Protein AF-A0A9K3GPN3-F1 (afdb_monomer)

Structure (mmCIF, N/CA/C/O backbone):
data_AF-A0A9K3GPN3-F1
#
_entry.id   AF-A0A9K3GPN3-F1
#
loop_
_atom_site.group_PDB
_atom_site.id
_atom_site.type_symbol
_atom_site.label_atom_id
_atom_site.label_alt_id
_atom_site.label_comp_id
_atom_site.label_asym_id
_atom_site.label_entity_id
_atom_site.label_seq_id
_atom_site.pdbx_PDB_ins_code
_atom_site.Cartn_x
_atom_site.Cartn_y
_atom_site.Cartn_z
_atom_site.occupancy
_atom_site.B_iso_or_equiv
_atom_site.auth_seq_id
_atom_site.auth_comp_id
_atom_site.auth_asym_id
_atom_site.auth_atom_id
_atom_site.pdbx_PDB_model_num
ATOM 1 N N . MET A 1 1 ? 24.816 -19.154 -16.489 1.00 40.41 1 MET A N 1
ATOM 2 C CA . MET A 1 1 ? 24.571 -18.221 -15.371 1.00 40.41 1 MET A CA 1
ATOM 3 C C . MET A 1 1 ? 23.374 -17.375 -15.769 1.00 40.41 1 MET A C 1
ATOM 5 O O . MET A 1 1 ? 23.529 -16.507 -16.613 1.00 40.41 1 MET A O 1
ATOM 9 N N . GLY A 1 2 ? 22.169 -17.741 -15.321 1.00 40.53 2 GLY A N 1
ATOM 10 C CA . GLY A 1 2 ? 20.955 -16.983 -15.646 1.00 40.53 2 GLY A CA 1
ATOM 11 C C . GLY A 1 2 ? 20.888 -15.704 -14.807 1.00 40.53 2 GLY A C 1
ATOM 12 O O . GLY A 1 2 ? 21.413 -15.718 -13.691 1.00 40.53 2 GLY A O 1
ATOM 13 N N . PRO A 1 3 ? 20.300 -14.608 -15.313 1.00 46.28 3 PRO A N 1
ATOM 14 C CA . PRO A 1 3 ? 20.127 -13.402 -14.520 1.00 46.28 3 PRO A CA 1
ATOM 15 C C . PRO A 1 3 ? 19.250 -13.737 -13.313 1.00 46.28 3 PRO A C 1
ATOM 17 O O . PRO A 1 3 ? 18.128 -14.224 -13.457 1.00 46.28 3 PRO A O 1
ATOM 20 N N . THR A 1 4 ? 19.775 -13.516 -12.112 1.00 55.91 4 THR A N 1
ATOM 21 C CA . THR A 1 4 ? 18.985 -13.528 -10.885 1.00 55.91 4 THR A CA 1
ATOM 22 C C . THR A 1 4 ? 17.992 -12.378 -11.015 1.00 55.91 4 THR A C 1
ATOM 24 O O . THR A 1 4 ? 18.379 -11.224 -10.850 1.00 55.91 4 THR A O 1
ATOM 27 N N . ALA A 1 5 ? 16.743 -12.663 -11.390 1.00 50.69 5 ALA A N 1
ATOM 28 C CA . ALA A 1 5 ? 15.688 -11.659 -11.397 1.00 50.69 5 ALA A CA 1
ATOM 29 C C . ALA A 1 5 ? 15.557 -11.130 -9.963 1.00 50.69 5 ALA A C 1
ATOM 31 O O . ALA A 1 5 ? 15.098 -11.834 -9.064 1.00 50.69 5 ALA A O 1
ATOM 32 N N . ARG A 1 6 ? 16.079 -9.927 -9.721 1.00 56.66 6 ARG A N 1
ATOM 33 C CA . ARG A 1 6 ? 15.937 -9.245 -8.439 1.00 56.66 6 ARG A CA 1
ATOM 34 C C . ARG A 1 6 ? 14.517 -8.704 -8.412 1.00 56.66 6 ARG A C 1
ATOM 36 O O . ARG A 1 6 ? 14.209 -7.774 -9.140 1.00 56.66 6 ARG A O 1
ATOM 43 N N . THR A 1 7 ? 13.640 -9.316 -7.626 1.00 57.75 7 THR A N 1
ATOM 44 C CA . THR A 1 7 ? 12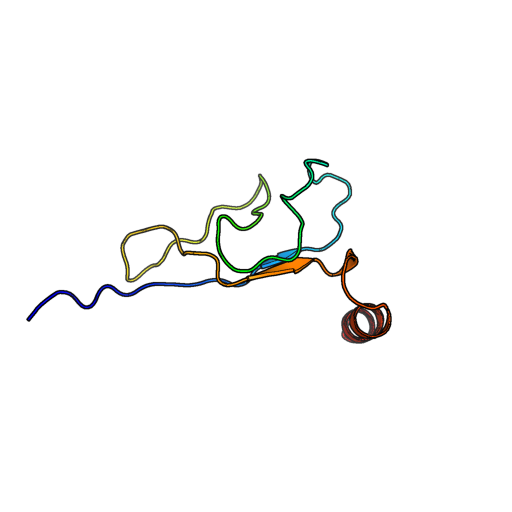.306 -8.761 -7.390 1.00 57.75 7 THR A CA 1
ATOM 45 C C . THR A 1 7 ? 12.387 -7.805 -6.212 1.00 57.75 7 THR A C 1
ATOM 47 O O . THR A 1 7 ? 12.822 -8.193 -5.127 1.00 57.75 7 THR A O 1
ATOM 50 N N . ALA A 1 8 ? 11.998 -6.554 -6.435 1.00 59.06 8 ALA A N 1
ATOM 51 C CA . ALA A 1 8 ? 11.963 -5.524 -5.412 1.00 59.06 8 ALA A CA 1
ATOM 52 C C . ALA A 1 8 ? 10.528 -5.249 -4.972 1.00 59.06 8 ALA A C 1
ATOM 54 O O . ALA A 1 8 ? 9.592 -5.243 -5.775 1.00 59.06 8 ALA A O 1
ATOM 55 N N . TYR A 1 9 ? 10.392 -5.023 -3.673 1.00 69.25 9 TYR A N 1
ATOM 56 C CA . TYR A 1 9 ? 9.134 -5.037 -2.957 1.00 69.25 9 TYR A CA 1
ATOM 57 C C . TYR A 1 9 ? 9.019 -3.824 -2.041 1.00 69.25 9 TYR A C 1
ATOM 59 O O . TYR A 1 9 ? 9.999 -3.489 -1.375 1.00 69.25 9 TYR A O 1
ATOM 67 N N . HIS A 1 10 ? 7.846 -3.195 -1.977 1.00 72.44 10 HIS A N 1
ATOM 68 C CA . HIS A 1 10 ? 7.596 -2.101 -1.035 1.00 72.44 10 HIS A CA 1
ATOM 69 C C . HIS A 1 10 ? 6.342 -2.341 -0.182 1.00 72.44 10 HIS A C 1
ATOM 71 O O . HIS A 1 10 ? 5.455 -3.123 -0.545 1.00 72.44 10 HIS A O 1
ATOM 77 N N . LEU A 1 11 ? 6.315 -1.686 0.980 1.00 73.69 11 LEU A N 1
ATOM 78 C CA . LEU A 1 11 ? 5.181 -1.626 1.898 1.00 73.69 11 LEU A CA 1
ATOM 79 C C . LEU A 1 11 ? 4.650 -0.195 1.898 1.00 73.69 11 LEU A C 1
ATOM 81 O O . LEU A 1 11 ? 5.441 0.743 1.990 1.00 73.69 11 LEU A O 1
ATOM 85 N N . THR A 1 12 ? 3.331 -0.043 1.825 1.00 69.06 12 THR A N 1
ATOM 86 C CA . THR A 1 12 ? 2.677 1.268 1.915 1.00 69.06 12 THR A CA 1
ATOM 87 C C . THR A 1 12 ? 1.782 1.306 3.147 1.00 69.06 12 THR A C 1
ATOM 89 O O . THR A 1 12 ? 0.923 0.440 3.324 1.00 69.06 12 THR A O 1
ATOM 92 N N . MET A 1 13 ? 1.962 2.320 3.988 1.00 73.25 13 MET A N 1
ATOM 93 C CA . MET A 1 13 ? 1.001 2.668 5.032 1.00 73.25 13 MET A CA 1
ATOM 94 C C . MET A 1 13 ? 0.195 3.860 4.542 1.00 73.25 13 MET A C 1
ATOM 96 O O . MET A 1 13 ? 0.773 4.859 4.123 1.00 73.25 13 MET A O 1
ATOM 100 N N . THR A 1 14 ? -1.127 3.729 4.547 1.00 71.62 14 THR A N 1
ATOM 101 C CA . THR A 1 14 ? -2.032 4.801 4.132 1.00 71.62 14 THR A CA 1
ATOM 102 C C . THR A 1 14 ? -2.803 5.304 5.336 1.00 71.62 14 THR A C 1
ATOM 104 O O . THR A 1 14 ? -3.479 4.525 6.018 1.00 71.62 14 THR A O 1
ATOM 107 N N . GLU A 1 15 ? -2.721 6.605 5.567 1.00 67.62 15 GLU A N 1
ATOM 108 C CA . GLU A 1 15 ? -3.603 7.310 6.485 1.00 67.62 15 GLU A CA 1
ATOM 109 C C . GLU A 1 15 ? -4.931 7.642 5.789 1.00 67.62 15 GLU A C 1
ATOM 111 O O . GLU A 1 15 ? -4.993 7.675 4.554 1.00 67.62 15 GLU A O 1
ATOM 116 N N . PRO A 1 16 ? -6.018 7.846 6.551 1.00 58.78 16 PRO A N 1
ATOM 117 C CA . PRO A 1 16 ? -7.265 8.353 5.998 1.00 58.78 16 PRO A CA 1
ATOM 118 C C . PRO A 1 16 ? -7.072 9.803 5.530 1.00 58.78 16 PRO A C 1
ATOM 120 O O . PRO A 1 16 ? -7.299 10.749 6.277 1.00 58.78 16 PRO A O 1
ATOM 123 N N . ASP A 1 17 ? -6.638 9.967 4.286 1.00 59.91 17 ASP A N 1
ATOM 124 C CA . ASP A 1 17 ? -6.573 11.259 3.612 1.00 59.91 17 ASP A CA 1
ATOM 125 C C . ASP A 1 17 ? -7.977 11.640 3.105 1.00 59.91 17 ASP A C 1
ATOM 127 O O . ASP A 1 17 ? -8.653 10.839 2.449 1.00 59.91 17 ASP A O 1
ATOM 131 N N . ALA A 1 18 ? -8.443 12.843 3.451 1.00 57.84 18 ALA A N 1
ATOM 132 C CA . ALA A 1 18 ? -9.776 13.334 3.097 1.00 57.84 18 ALA A CA 1
ATOM 133 C C . ALA A 1 18 ? -9.938 13.605 1.590 1.00 57.84 18 ALA A C 1
ATOM 135 O O . ALA A 1 18 ? -11.070 13.634 1.103 1.00 57.84 18 ALA A O 1
ATOM 136 N N . ASP A 1 19 ? -8.831 13.771 0.861 1.00 58.28 19 ASP A N 1
ATOM 137 C CA . ASP A 1 19 ? -8.797 14.051 -0.576 1.00 58.28 19 ASP A CA 1
ATOM 138 C C . ASP A 1 19 ? -8.563 12.789 -1.425 1.00 58.28 19 ASP A C 1
ATOM 140 O O . ASP A 1 19 ? -8.590 12.841 -2.661 1.00 58.28 19 ASP A O 1
ATOM 144 N N . ALA A 1 20 ? -8.365 11.625 -0.798 1.00 59.12 20 ALA A N 1
ATOM 145 C CA . ALA A 1 20 ? -8.190 10.384 -1.534 1.00 59.12 20 ALA A CA 1
ATOM 146 C C . ALA A 1 20 ? -9.506 9.956 -2.216 1.00 59.12 20 ALA A C 1
ATOM 148 O O . ALA A 1 20 ? -10.569 9.941 -1.586 1.00 59.12 20 ALA A O 1
ATOM 149 N N . PRO A 1 21 ? -9.471 9.559 -3.504 1.00 56.91 21 PRO A N 1
ATOM 150 C CA . PRO A 1 21 ? -10.676 9.171 -4.220 1.00 56.91 21 PRO A CA 1
ATOM 151 C C . PRO A 1 21 ? -11.360 8.001 -3.500 1.00 56.91 21 PRO A C 1
ATOM 153 O O . PRO A 1 21 ? -10.767 6.933 -3.331 1.00 56.91 21 PRO A O 1
ATOM 156 N N . HIS A 1 22 ? -12.632 8.190 -3.124 1.00 52.09 22 HIS A N 1
ATOM 157 C CA . HIS A 1 22 ? -13.508 7.206 -2.462 1.00 52.09 22 HIS A CA 1
ATOM 158 C C . HIS A 1 22 ? -13.867 5.991 -3.343 1.00 52.09 22 HIS A C 1
ATOM 160 O O . HIS A 1 22 ? -14.956 5.424 -3.266 1.00 52.09 22 HIS A O 1
ATOM 166 N N . THR A 1 23 ? -12.972 5.583 -4.227 1.00 55.91 23 THR A N 1
ATOM 167 C CA . THR A 1 23 ? -13.055 4.322 -4.949 1.00 55.91 23 THR A CA 1
ATOM 168 C C . THR A 1 23 ? -12.792 3.185 -3.967 1.00 55.91 23 THR A C 1
ATOM 170 O O . THR A 1 23 ? -11.662 2.980 -3.515 1.00 55.91 23 THR A O 1
ATOM 173 N N . CYS A 1 24 ? -13.857 2.452 -3.627 1.00 55.91 24 CYS A N 1
ATOM 174 C CA . CYS A 1 24 ? -13.792 1.226 -2.834 1.00 55.91 24 CYS A CA 1
ATOM 175 C C . CYS A 1 24 ? -12.661 0.320 -3.353 1.00 55.91 24 CYS A C 1
ATOM 177 O O . CYS A 1 24 ? -12.590 0.045 -4.550 1.00 55.91 24 CYS A O 1
ATOM 1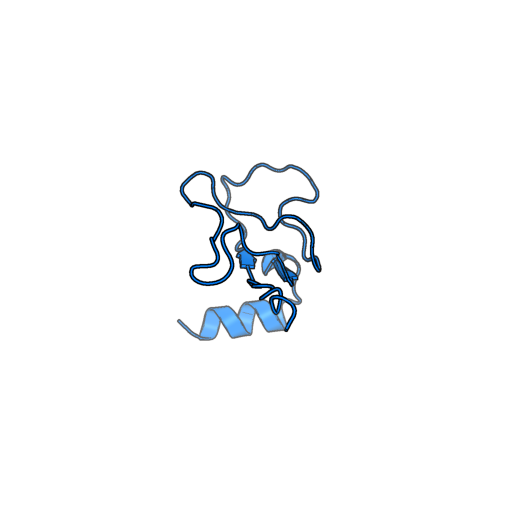79 N N . GLY A 1 25 ? -11.764 -0.112 -2.464 1.00 63.44 25 GLY A N 1
ATOM 180 C CA . GLY A 1 25 ? -10.646 -1.002 -2.802 1.00 63.44 25 GLY A CA 1
ATOM 181 C C . GLY A 1 25 ? -9.277 -0.345 -2.987 1.00 63.44 25 GLY A C 1
ATOM 182 O O . GLY A 1 25 ? -8.256 -1.026 -2.864 1.00 63.44 25 GLY A O 1
ATOM 183 N N . ILE A 1 26 ? -9.201 0.966 -3.247 1.00 75.12 26 ILE A N 1
ATOM 184 C CA . ILE A 1 26 ? -7.896 1.621 -3.462 1.00 75.12 26 ILE A CA 1
ATOM 185 C C . ILE A 1 26 ? -7.124 1.755 -2.147 1.00 75.12 26 ILE A C 1
ATOM 187 O O . ILE A 1 26 ? -5.946 1.402 -2.087 1.00 75.12 26 ILE A O 1
ATOM 191 N N . LEU A 1 27 ? -7.807 2.196 -1.092 1.00 80.81 27 LEU A N 1
ATOM 192 C CA . LEU A 1 27 ? -7.243 2.365 0.245 1.00 80.81 27 LEU A CA 1
ATOM 193 C C . LEU A 1 27 ? -7.432 1.135 1.140 1.00 80.81 27 LEU A C 1
ATOM 195 O O . LEU A 1 27 ? -7.285 1.250 2.343 1.00 80.81 27 LEU A O 1
ATOM 199 N N . GLU A 1 28 ? -7.810 -0.033 0.628 1.00 84.56 28 GLU A N 1
ATOM 200 C CA . GLU A 1 28 ? -8.011 -1.200 1.497 1.00 84.56 28 GLU A CA 1
ATOM 201 C C . GLU A 1 28 ? -6.688 -1.826 1.945 1.00 84.56 28 GLU A C 1
ATOM 203 O O . GLU A 1 28 ? -5.690 -1.817 1.218 1.00 84.56 28 GLU A O 1
ATOM 208 N N . THR A 1 29 ? -6.702 -2.418 3.140 1.00 86.81 29 THR A N 1
ATOM 209 C CA . THR A 1 29 ? -5.625 -3.308 3.577 1.00 86.81 29 THR A CA 1
ATOM 210 C C . THR A 1 29 ? -5.586 -4.534 2.668 1.00 86.81 29 THR A C 1
ATOM 212 O O . THR A 1 29 ? -6.569 -5.268 2.565 1.00 86.81 29 THR A O 1
ATOM 215 N N . LYS A 1 30 ? -4.454 -4.773 2.002 1.00 86.25 30 LYS A N 1
ATOM 216 C CA . LYS A 1 30 ? -4.302 -5.864 1.027 1.00 86.25 30 LYS A CA 1
ATOM 217 C C . LYS A 1 30 ? -2.867 -6.361 0.933 1.00 86.25 30 LYS A C 1
ATOM 219 O O . LYS A 1 30 ? -1.927 -5.626 1.219 1.00 86.25 30 LYS A O 1
ATOM 224 N N . ALA A 1 31 ? -2.707 -7.600 0.479 1.00 88.31 31 ALA A N 1
ATOM 225 C CA . ALA A 1 31 ? -1.418 -8.175 0.110 1.00 88.31 31 ALA A CA 1
ATOM 226 C C . ALA A 1 31 ? -1.280 -8.194 -1.418 1.00 88.31 31 ALA A C 1
ATOM 228 O O . ALA A 1 31 ? -2.160 -8.700 -2.115 1.00 88.31 31 ALA A O 1
ATOM 229 N N . GLY A 1 32 ? -0.174 -7.670 -1.939 1.00 84.69 32 GLY A N 1
ATOM 230 C CA . GLY A 1 32 ? 0.086 -7.632 -3.376 1.00 84.69 32 GLY A CA 1
ATOM 231 C C . GLY A 1 32 ? -0.780 -6.652 -4.175 1.00 84.69 32 GLY A C 1
ATOM 232 O O . GLY A 1 32 ? -1.573 -5.875 -3.644 1.00 84.69 32 GLY A O 1
ATOM 233 N N . GLY A 1 33 ? -0.623 -6.707 -5.498 1.00 82.12 33 GLY A N 1
ATOM 234 C CA . GLY A 1 33 ? -1.333 -5.839 -6.436 1.00 82.12 33 GLY A CA 1
ATOM 235 C C . GLY A 1 33 ? -0.686 -4.461 -6.582 1.00 82.12 33 GLY A C 1
ATOM 236 O O . GLY A 1 33 ? 0.517 -4.301 -6.388 1.00 82.12 33 GLY A O 1
ATOM 237 N N . ILE A 1 34 ? -1.490 -3.470 -6.968 1.00 80.31 34 ILE A N 1
ATOM 238 C CA . ILE A 1 34 ? -1.044 -2.081 -7.115 1.00 80.31 34 ILE A CA 1
ATOM 239 C C . ILE A 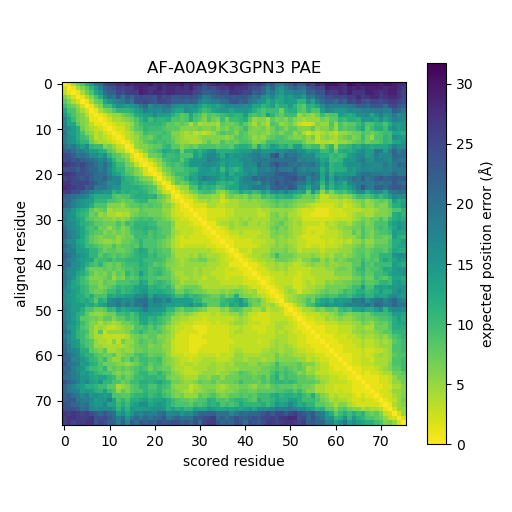1 34 ? -1.334 -1.354 -5.803 1.00 80.31 34 ILE A C 1
ATOM 241 O O . ILE A 1 34 ? -2.494 -1.272 -5.384 1.00 80.31 34 ILE A O 1
ATOM 245 N N . GLY A 1 35 ? -0.282 -0.871 -5.142 1.00 82.31 35 GLY A N 1
ATOM 246 C CA . GLY A 1 35 ? -0.412 -0.032 -3.953 1.00 82.31 35 GLY A CA 1
ATOM 247 C C . GLY A 1 35 ? -1.016 1.321 -4.299 1.00 82.31 35 GLY A C 1
ATOM 248 O O . GLY A 1 35 ? -0.847 1.816 -5.413 1.00 82.31 35 GLY A O 1
ATOM 249 N N . TYR A 1 36 ? -1.723 1.917 -3.348 1.00 83.94 36 TYR A N 1
ATOM 250 C CA . TYR A 1 36 ? -2.056 3.327 -3.428 1.00 83.94 36 TYR A CA 1
ATOM 251 C C . TYR A 1 36 ? -0.766 4.149 -3.413 1.00 83.94 36 TYR A C 1
ATOM 253 O O . TYR A 1 36 ? 0.124 3.916 -2.594 1.00 83.94 36 TYR A O 1
ATOM 261 N N . VAL A 1 37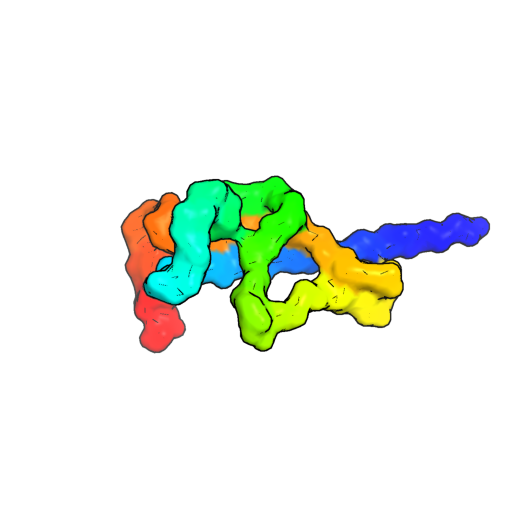 ? -0.687 5.095 -4.339 1.00 82.06 37 VAL A N 1
ATOM 262 C CA . VAL A 1 37 ? 0.358 6.111 -4.435 1.00 82.06 37 VAL A CA 1
ATOM 263 C C . VAL A 1 37 ? -0.384 7.418 -4.676 1.00 82.06 37 VAL A C 1
ATOM 265 O O . VAL A 1 37 ? -1.272 7.460 -5.535 1.00 82.06 37 VAL A O 1
ATOM 268 N N . SER A 1 38 ? -0.080 8.453 -3.891 1.00 78.56 38 SER A N 1
ATOM 269 C CA . SER A 1 38 ? -0.718 9.760 -4.064 1.00 78.56 38 SER A CA 1
ATOM 270 C C . SER A 1 38 ? -0.459 10.292 -5.475 1.00 78.56 38 SER A C 1
ATOM 272 O O . SER A 1 38 ? 0.593 10.040 -6.058 1.00 78.56 38 SER A O 1
ATOM 274 N N . SER A 1 39 ? -1.377 11.087 -6.028 1.00 76.88 39 SER A N 1
ATOM 275 C CA . SER A 1 39 ? -1.172 11.731 -7.334 1.00 76.88 39 SER A CA 1
ATOM 276 C C . SER A 1 39 ? 0.041 12.669 -7.373 1.00 76.88 39 SER A C 1
ATOM 278 O O . SER A 1 39 ? 0.507 13.015 -8.456 1.00 76.88 39 SER A O 1
ATOM 280 N N . SER A 1 40 ? 0.537 13.103 -6.210 1.00 82.56 40 SER A N 1
ATOM 281 C CA . SER A 1 40 ? 1.759 13.905 -6.078 1.00 82.56 40 SER A CA 1
ATOM 282 C C . SER A 1 40 ? 3.042 13.071 -5.980 1.00 82.56 40 SER A C 1
ATOM 284 O O . SER A 1 40 ? 4.128 13.645 -5.931 1.00 82.56 40 SER A O 1
ATOM 286 N N . GLU A 1 41 ? 2.936 11.745 -5.923 1.00 78.00 41 GLU A N 1
ATOM 287 C CA . GLU A 1 41 ? 4.056 10.825 -5.738 1.00 78.00 41 GLU A CA 1
ATOM 288 C C . GLU A 1 41 ? 4.264 9.931 -6.966 1.00 78.00 41 GLU A C 1
ATOM 290 O O . GLU A 1 41 ? 3.342 9.624 -7.722 1.00 78.00 41 GLU A O 1
ATOM 295 N N . SER A 1 42 ? 5.506 9.491 -7.160 1.00 82.56 42 SER A N 1
ATOM 296 C CA . SER A 1 42 ? 5.864 8.537 -8.210 1.00 82.56 42 SER A CA 1
ATOM 297 C C . SER A 1 42 ? 5.830 7.109 -7.672 1.00 82.56 42 SER A C 1
ATOM 299 O O . SER A 1 42 ? 6.221 6.859 -6.532 1.00 82.56 42 SER A O 1
ATOM 301 N N . ILE A 1 43 ? 5.430 6.153 -8.517 1.00 81.19 43 ILE A N 1
ATOM 302 C CA . ILE A 1 43 ? 5.537 4.724 -8.194 1.00 81.19 43 ILE A CA 1
ATOM 303 C C . ILE A 1 43 ? 7.015 4.397 -7.923 1.00 81.19 43 ILE A C 1
ATOM 305 O O . ILE A 1 43 ? 7.863 4.750 -8.745 1.00 81.19 43 ILE A O 1
ATOM 309 N N . PRO A 1 44 ? 7.344 3.730 -6.803 1.00 81.12 44 PRO A N 1
ATOM 310 C CA . PRO A 1 44 ? 8.727 3.424 -6.470 1.00 81.12 44 PRO A CA 1
ATOM 311 C C . PRO A 1 44 ? 9.354 2.493 -7.513 1.00 81.12 44 PRO A C 1
ATOM 313 O O . PRO A 1 44 ? 8.817 1.431 -7.835 1.00 81.12 44 PRO A O 1
ATOM 316 N N . GLU A 1 45 ? 10.517 2.888 -8.025 1.00 84.69 45 GLU A N 1
ATOM 317 C CA . GLU A 1 45 ? 11.291 2.121 -9.000 1.00 84.69 45 GLU A CA 1
ATOM 318 C C . GLU A 1 45 ? 12.442 1.374 -8.323 1.00 84.69 45 GLU A C 1
ATOM 320 O O . GLU A 1 45 ? 13.106 1.880 -7.414 1.00 84.69 45 GLU A O 1
ATOM 325 N N . CYS A 1 46 ? 12.720 0.156 -8.782 1.00 81.44 46 CYS A N 1
ATOM 326 C CA . CYS A 1 46 ? 13.873 -0.585 -8.307 1.00 81.44 46 CYS A CA 1
ATOM 327 C C . CYS A 1 46 ? 15.154 -0.120 -9.006 1.00 81.44 46 CYS A C 1
ATOM 329 O O . CYS A 1 46 ? 15.405 -0.473 -10.158 1.00 81.44 46 CYS A O 1
ATOM 331 N N . GLY A 1 47 ? 16.048 0.530 -8.260 1.00 80.44 47 GLY A N 1
ATOM 332 C CA . GLY A 1 47 ? 17.360 0.958 -8.768 1.00 80.44 47 GLY A CA 1
ATOM 333 C C . GLY A 1 47 ? 18.332 -0.168 -9.161 1.00 80.44 47 GLY A C 1
ATOM 334 O O . GLY A 1 47 ? 19.435 0.113 -9.615 1.00 80.44 47 GLY A O 1
ATOM 335 N N . GLN A 1 48 ? 17.972 -1.442 -8.963 1.00 78.62 48 GLN A N 1
ATOM 336 C CA . GLN A 1 48 ? 18.805 -2.611 -9.291 1.00 78.62 48 GLN A CA 1
ATOM 337 C C . GLN A 1 48 ? 18.084 -3.676 -10.138 1.00 78.62 48 GLN A C 1
ATOM 339 O O . GLN A 1 48 ? 18.656 -4.746 -10.360 1.00 78.62 48 GLN A O 1
ATOM 344 N N . CYS A 1 49 ? 16.841 -3.421 -10.556 1.00 72.19 49 CYS A N 1
ATOM 345 C CA . CYS A 1 49 ? 15.983 -4.406 -11.221 1.00 72.19 49 CYS A CA 1
ATOM 346 C C . CYS A 1 49 ? 15.376 -3.913 -12.546 1.00 72.19 49 CYS A C 1
ATOM 348 O O . CYS A 1 49 ? 14.625 -4.675 -13.142 1.00 72.19 49 CYS A O 1
ATOM 350 N N . ASP A 1 50 ? 15.661 -2.673 -12.972 1.00 72.69 50 ASP A N 1
ATOM 351 C CA . ASP A 1 50 ? 15.061 -2.005 -14.143 1.00 72.69 50 ASP A CA 1
ATOM 352 C C . ASP A 1 50 ? 13.534 -2.196 -14.229 1.00 72.69 50 ASP A C 1
ATOM 354 O O . ASP A 1 50 ? 13.006 -2.875 -15.112 1.00 72.69 50 ASP A O 1
ATOM 358 N N . GLY A 1 51 ? 12.803 -1.602 -13.280 1.00 77.31 51 GLY A N 1
ATOM 359 C CA . GLY A 1 51 ? 11.340 -1.585 -13.320 1.00 77.31 51 GLY A CA 1
ATOM 360 C C . GLY A 1 51 ? 10.667 -1.125 -12.024 1.00 77.31 51 GLY A C 1
ATOM 361 O O . GLY A 1 51 ? 11.338 -0.967 -10.997 1.00 77.31 51 GLY A O 1
ATOM 362 N N . PRO A 1 52 ? 9.336 -0.925 -12.053 1.00 78.06 52 PRO A N 1
ATOM 363 C CA . PRO A 1 52 ? 8.561 -0.567 -10.872 1.00 78.06 52 PRO A CA 1
ATOM 364 C C . PRO A 1 52 ? 8.589 -1.694 -9.835 1.00 78.06 52 PRO A C 1
ATOM 366 O O . PRO A 1 52 ? 8.549 -2.884 -10.169 1.00 78.06 52 PRO A O 1
ATOM 369 N N . MET A 1 53 ? 8.653 -1.317 -8.562 1.00 82.62 53 MET A N 1
ATOM 370 C CA . MET A 1 53 ? 8.567 -2.262 -7.453 1.00 82.62 53 MET A CA 1
ATOM 371 C C . MET A 1 53 ? 7.154 -2.843 -7.358 1.00 82.62 53 MET A C 1
ATOM 373 O O . MET A 1 53 ? 6.163 -2.185 -7.671 1.00 82.62 53 MET A O 1
ATOM 377 N N . SER A 1 54 ? 7.057 -4.090 -6.901 1.00 84.06 54 SER A N 1
ATOM 378 C CA . SER A 1 54 ? 5.768 -4.726 -6.616 1.00 84.06 54 SER A CA 1
ATOM 379 C C . SER A 1 54 ? 5.348 -4.466 -5.171 1.00 84.06 54 SER A C 1
ATOM 381 O O . SER A 1 54 ? 6.183 -4.468 -4.263 1.00 84.06 54 SER A O 1
ATOM 383 N N . LEU A 1 55 ? 4.053 -4.284 -4.928 1.00 84.88 55 LEU A N 1
ATOM 384 C CA . LEU A 1 55 ? 3.542 -4.182 -3.564 1.00 84.88 55 LEU A CA 1
ATOM 385 C C . LEU A 1 55 ? 3.641 -5.546 -2.869 1.00 84.88 55 LEU A C 1
ATOM 387 O O . LEU A 1 55 ? 3.254 -6.560 -3.447 1.00 84.88 55 LEU A O 1
ATOM 391 N N . VAL A 1 56 ? 4.107 -5.579 -1.620 1.00 88.88 56 VAL A N 1
ATOM 392 C CA . VAL A 1 56 ? 3.952 -6.769 -0.756 1.00 88.88 56 VAL A CA 1
ATOM 393 C C . VAL A 1 56 ? 2.673 -6.671 0.042 1.00 88.88 56 VAL A C 1
ATOM 395 O O . VAL A 1 56 ? 1.869 -7.599 0.036 1.00 88.88 56 VAL A O 1
ATOM 398 N N . ALA A 1 57 ? 2.477 -5.536 0.704 1.00 86.69 57 ALA A N 1
ATOM 399 C CA . ALA A 1 57 ? 1.266 -5.247 1.439 1.00 86.69 57 ALA A CA 1
ATOM 400 C C . ALA A 1 57 ? 1.030 -3.741 1.521 1.00 86.69 57 ALA A C 1
ATOM 402 O O . ALA A 1 57 ? 1.970 -2.944 1.582 1.00 86.69 57 ALA A O 1
ATOM 403 N N . GLN A 1 58 ? -0.243 -3.383 1.560 1.00 88.50 58 GLN A N 1
ATOM 404 C CA . GLN A 1 58 ? -0.718 -2.074 1.960 1.00 88.50 58 GLN A CA 1
ATOM 405 C C . GLN A 1 58 ? -1.561 -2.242 3.212 1.00 88.50 58 GLN A C 1
ATOM 407 O O . GLN A 1 58 ? -2.395 -3.146 3.284 1.00 88.50 58 GLN A O 1
ATOM 412 N N . VAL A 1 59 ? -1.334 -1.368 4.182 1.00 87.00 59 VAL A N 1
ATOM 413 C CA . VAL A 1 59 ? -2.081 -1.331 5.435 1.00 87.00 59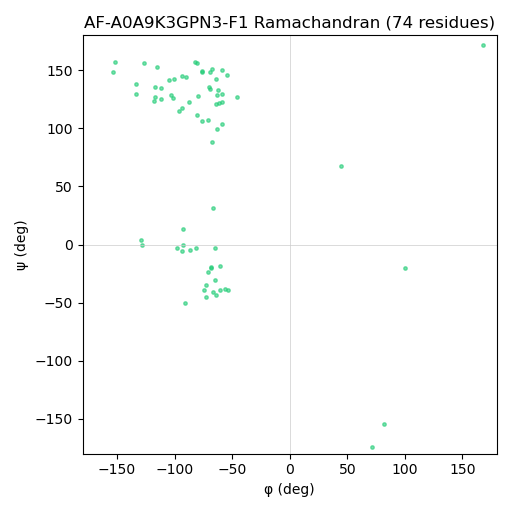 VAL A CA 1
ATOM 414 C C . VAL A 1 59 ? -2.790 0.007 5.535 1.00 87.00 59 VAL A C 1
ATOM 416 O O . VAL A 1 59 ? -2.149 1.057 5.488 1.00 87.00 59 VAL A O 1
ATOM 419 N N . ASN A 1 60 ? -4.109 -0.045 5.701 1.00 85.5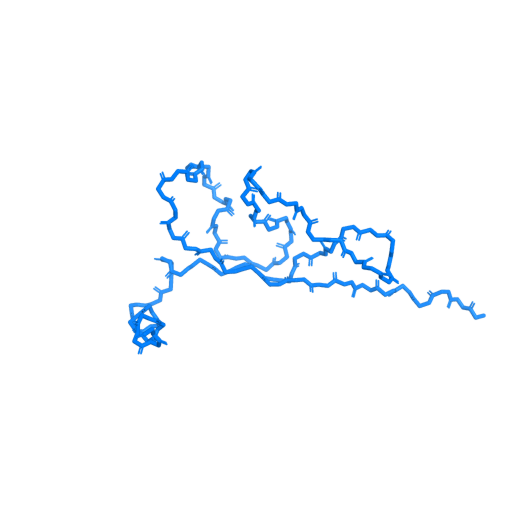6 60 ASN A N 1
ATOM 420 C CA . ASN A 1 60 ? -4.904 1.126 6.028 1.00 85.56 60 ASN A CA 1
ATOM 421 C C . ASN A 1 60 ? -5.123 1.193 7.533 1.00 85.56 60 ASN A C 1
ATOM 423 O O . ASN A 1 60 ? -5.809 0.348 8.111 1.00 85.56 60 ASN A O 1
ATOM 427 N N . LEU A 1 61 ? -4.558 2.224 8.151 1.00 82.19 61 LEU A N 1
ATOM 428 C CA . LEU A 1 61 ? -4.617 2.408 9.596 1.00 82.19 61 LEU A CA 1
ATOM 429 C C . LEU A 1 61 ? -6.042 2.655 10.100 1.00 82.19 61 LEU A C 1
ATOM 431 O O . LEU A 1 61 ? -6.376 2.199 11.188 1.00 82.19 61 LEU A O 1
ATOM 435 N N . ALA A 1 62 ? -6.915 3.268 9.298 1.00 81.31 62 ALA A N 1
ATOM 436 C CA . ALA A 1 62 ? -8.318 3.466 9.667 1.00 81.31 62 ALA A CA 1
ATOM 437 C C . ALA A 1 62 ? -9.115 2.150 9.733 1.00 81.31 62 ALA A C 1
ATOM 439 O O . ALA A 1 62 ? -10.179 2.103 10.346 1.00 81.31 62 AL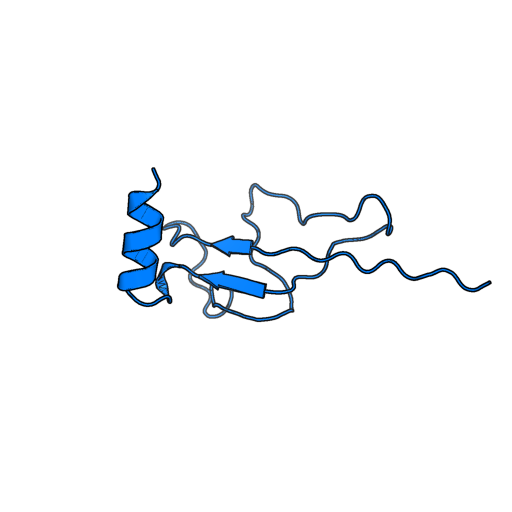A A O 1
ATOM 440 N N . GLN A 1 63 ? -8.614 1.082 9.102 1.00 81.88 63 GLN A N 1
ATOM 441 C CA . GLN A 1 63 ? -9.210 -0.257 9.153 1.00 81.88 63 GLN A CA 1
ATOM 442 C C . GLN A 1 63 ? -8.606 -1.140 10.256 1.00 81.88 63 GLN A C 1
ATOM 444 O O . GLN A 1 63 ? -9.070 -2.261 10.462 1.00 81.88 63 GLN A O 1
ATOM 449 N N . MET A 1 64 ? -7.565 -0.667 10.946 1.00 82.12 64 MET A N 1
ATOM 450 C CA . MET A 1 64 ? -6.925 -1.410 12.029 1.00 82.12 64 MET A CA 1
ATOM 451 C C . MET A 1 64 ? -7.711 -1.270 13.339 1.00 82.12 64 MET A C 1
ATOM 453 O O . MET A 1 64 ? -8.432 -0.287 13.513 1.00 82.12 64 MET A O 1
ATOM 457 N N . PRO A 1 65 ? -7.576 -2.221 14.283 1.00 86.44 65 PRO A N 1
ATOM 458 C CA . PRO A 1 65 ? -8.166 -2.093 15.614 1.00 86.44 65 PRO A CA 1
ATOM 459 C C . PRO A 1 65 ? -7.742 -0.791 16.305 1.00 86.44 65 PRO A C 1
ATOM 461 O O . PRO A 1 65 ? -6.600 -0.357 16.146 1.00 86.44 65 PRO A O 1
ATOM 464 N N . GLU A 1 66 ? -8.636 -0.197 17.102 1.00 85.06 66 GLU A N 1
ATOM 465 C CA . GLU A 1 66 ? -8.383 1.079 17.795 1.00 85.06 66 GLU A CA 1
ATOM 466 C C . GLU A 1 66 ? -7.094 1.045 18.627 1.00 85.06 66 GLU A C 1
ATOM 468 O O . GLU A 1 66 ? -6.309 1.982 18.566 1.00 85.06 66 GLU A O 1
ATOM 473 N N . GLU A 1 67 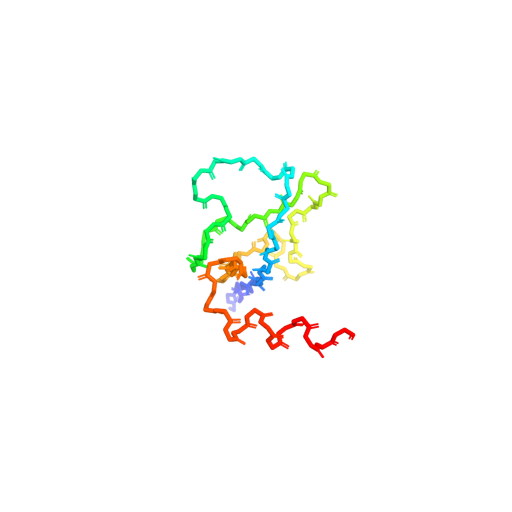? -6.799 -0.074 19.292 1.00 85.62 67 GLU A N 1
ATOM 474 C CA . GLU A 1 67 ? -5.576 -0.270 20.088 1.00 85.62 67 GLU A CA 1
ATOM 475 C C . GLU A 1 67 ? -4.290 -0.034 19.272 1.00 85.62 67 GLU A C 1
ATOM 477 O O . GLU A 1 67 ? -3.314 0.548 19.755 1.00 85.62 67 GLU A O 1
ATOM 482 N N . VAL A 1 68 ? -4.285 -0.464 18.006 1.00 82.69 68 VAL A N 1
ATOM 483 C CA . VAL A 1 68 ? -3.150 -0.282 17.088 1.00 82.69 68 VAL A CA 1
ATOM 484 C C . VAL A 1 68 ? -3.073 1.174 16.633 1.00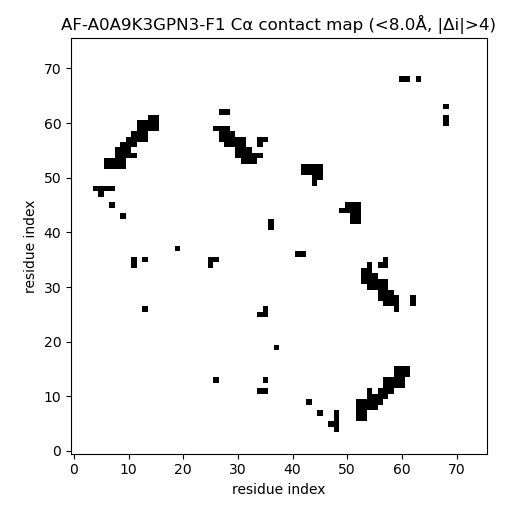 82.69 68 VAL A C 1
ATOM 486 O O . VAL A 1 68 ? -1.981 1.736 16.556 1.00 82.69 68 VAL A O 1
ATOM 489 N N . GLN A 1 69 ? -4.224 1.799 16.372 1.00 80.12 69 GLN A N 1
ATOM 490 C CA . GLN A 1 69 ? -4.292 3.209 15.990 1.00 80.12 69 GLN A CA 1
ATOM 491 C C . GLN A 1 69 ? -3.798 4.126 17.118 1.00 80.12 69 GLN A C 1
ATOM 493 O O . GLN A 1 69 ? -3.043 5.060 16.858 1.00 80.12 69 GLN A O 1
ATOM 498 N N . GLU A 1 70 ? -4.189 3.859 18.365 1.00 80.88 70 GLU A N 1
ATOM 499 C CA . GLU A 1 70 ? -3.753 4.634 19.532 1.00 80.88 70 GLU A CA 1
ATOM 500 C C . GLU A 1 70 ? -2.254 4.474 19.794 1.00 80.88 70 GLU A C 1
ATOM 502 O O . GLU A 1 70 ? -1.566 5.461 20.053 1.00 80.88 70 GLU A O 1
ATOM 507 N N . THR A 1 71 ? -1.725 3.255 19.649 1.00 79.44 71 THR A N 1
ATOM 508 C CA . THR A 1 71 ? -0.289 2.982 19.818 1.00 79.44 71 THR A CA 1
ATOM 509 C C . THR A 1 71 ? 0.564 3.768 18.820 1.00 79.44 71 THR A C 1
ATOM 511 O O . THR A 1 71 ? 1.625 4.269 19.183 1.00 79.44 71 THR A O 1
ATOM 514 N N . LEU A 1 72 ? 0.105 3.904 17.574 1.00 71.38 72 LEU A N 1
ATOM 515 C CA . LEU A 1 72 ? 0.826 4.651 16.540 1.00 71.38 72 LEU A CA 1
ATOM 516 C C . LEU A 1 72 ? 0.766 6.170 16.760 1.00 71.38 72 LEU A C 1
ATOM 518 O O . LEU A 1 72 ? 1.764 6.844 16.527 1.00 71.38 72 LEU A O 1
ATOM 522 N N . LYS A 1 73 ? -0.352 6.697 17.276 1.00 64.44 73 LYS A N 1
ATOM 523 C CA . LYS A 1 73 ? -0.511 8.127 17.615 1.00 64.44 73 LYS A CA 1
ATOM 524 C C . LYS A 1 73 ? 0.301 8.565 18.838 1.00 64.44 73 LYS A C 1
ATOM 526 O O . LYS A 1 73 ? 0.594 9.742 18.988 1.00 64.44 73 LYS A O 1
ATOM 531 N N . LEU A 1 74 ? 0.648 7.636 19.730 1.00 51.75 74 LEU A N 1
ATOM 532 C CA . LEU A 1 74 ? 1.453 7.898 20.932 1.00 51.75 74 LEU A CA 1
ATOM 533 C C . LEU A 1 74 ? 2.969 7.955 20.660 1.00 51.75 74 LEU A C 1
ATOM 535 O O . LEU A 1 74 ? 3.740 8.189 21.591 1.00 51.75 74 LEU A O 1
ATOM 539 N N . GLY A 1 75 ? 3.397 7.702 19.419 1.00 52.97 75 GLY A N 1
ATOM 540 C CA . GLY A 1 75 ? 4.801 7.728 19.002 1.00 52.97 75 GLY A CA 1
ATOM 541 C C . GLY A 1 75 ? 5.302 9.064 18.436 1.00 52.97 75 GLY A C 1
ATOM 542 O O . GLY A 1 75 ? 6.476 9.123 18.071 1.00 52.97 75 GLY A O 1
ATOM 543 N N . GLU A 1 76 ? 4.445 10.089 18.348 1.00 48.91 76 GLU A N 1
ATOM 544 C CA . GLU A 1 76 ? 4.787 11.465 17.929 1.00 48.91 76 GLU A CA 1
ATOM 545 C C . GLU A 1 76 ? 5.132 12.391 19.106 1.00 48.91 76 GLU A C 1
ATOM 547 O O . GLU A 1 76 ? 4.464 12.311 20.165 1.00 48.91 76 GLU A O 1
#

pLDDT: mean 73.04, std 12.98, range [40.41, 88.88]

Secondary structure (DSSP, 8-state):
--------EEEEEE---TTS---TTTSS-EESSPPP--TTSPPPEETTTTEEPEEEEEEEGGGS-HHHHHHHHTT-

Mean predicted aligned error: 9.93 Å

Radius of gyration: 15.17 Å; Cα contacts (8 Å, |Δi|>4): 97; chains: 1; bounding box: 38×32×37 Å

Solvent-accessible surface area (backbone atoms only — not comparable to full-atom values): 4982 Å² total; per-residue (Å²): 136,78,84,78,81,60,85,47,72,45,75,45,81,43,73,87,57,89,83,57,78,87,53,86,72,54,73,48,66,41,73,42,67,84,65,72,68,57,95,93,52,76,82,59,62,32,94,83,50,85,46,72,43,44,32,52,35,32,45,24,50,80,78,46,58,65,71,59,48,53,58,60,65,69,74,114

Sequence (76 aa):
MGPTARTAYHLTMTEPDADAPHTCGILETKAGGIGYVSSSESIPECGQCDGPMSLVAQVNLAQMPEEVQETLKLGE

Foldseek 3Di:
DDPPQDAAEDEAEDEPDPPPPPPPPQQDWDAKDDHDDDPVDDQDADPVRGGGHIYGIYDYLVPDPVVSVVVVVVVD

Organism: NCBI:txid797122

InterPro domains:
  IPR035948 YwqG-like superfamily [SSF103032] (24-66)